Protein AF-A0A4Y4X5F7-F1 (afdb_monomer_lite)

Structure (mmCIF, N/CA/C/O backbone):
data_AF-A0A4Y4X5F7-F1
#
_entry.id   AF-A0A4Y4X5F7-F1
#
loop_
_atom_site.group_PDB
_atom_site.id
_atom_site.type_symbol
_atom_site.label_atom_id
_atom_site.label_alt_id
_atom_site.label_comp_id
_atom_site.label_asym_id
_atom_site.label_entity_id
_atom_site.label_seq_id
_atom_site.pdbx_PDB_ins_code
_atom_site.Cartn_x
_atom_site.Cartn_y
_atom_site.Cartn_z
_atom_site.occupancy
_atom_site.B_iso_or_equiv
_atom_site.auth_seq_id
_atom_site.auth_comp_id
_atom_site.auth_asym_id
_atom_site.auth_atom_id
_atom_site.pdbx_PDB_model_num
ATOM 1 N N . HIS A 1 1 ? 19.075 -5.277 0.509 1.00 63.91 1 HIS A N 1
ATOM 2 C CA . HIS A 1 1 ? 19.718 -5.906 1.681 1.00 63.91 1 HIS A CA 1
ATOM 3 C C . HIS A 1 1 ? 18.842 -7.062 2.134 1.00 63.91 1 HIS A C 1
ATOM 5 O O . HIS A 1 1 ? 17.705 -6.823 2.515 1.00 63.91 1 HIS A O 1
ATOM 11 N N . THR A 1 2 ? 19.342 -8.296 2.098 1.00 74.81 2 THR A N 1
ATOM 12 C CA . THR A 1 2 ? 18.622 -9.477 2.609 1.00 74.81 2 THR A CA 1
ATOM 13 C C . THR A 1 2 ? 19.145 -9.784 4.016 1.00 74.81 2 THR A C 1
ATOM 15 O O . THR A 1 2 ? 20.364 -9.761 4.201 1.00 74.81 2 THR A O 1
ATOM 18 N N . PRO A 1 3 ? 18.297 -9.962 5.042 1.00 81.56 3 PRO A N 1
ATOM 19 C CA . PRO A 1 3 ? 18.775 -10.268 6.390 1.00 81.56 3 PRO A CA 1
ATOM 20 C C . PRO A 1 3 ? 19.422 -11.660 6.441 1.00 81.56 3 PRO A C 1
ATOM 22 O O . PRO A 1 3 ? 19.039 -12.545 5.682 1.00 81.56 3 PRO A O 1
ATOM 25 N N . LYS A 1 4 ? 20.386 -11.865 7.354 1.00 81.94 4 LYS A N 1
ATOM 26 C CA . LYS A 1 4 ? 21.106 -13.148 7.504 1.00 81.94 4 LYS A CA 1
ATOM 27 C C . LYS A 1 4 ? 20.177 -14.325 7.844 1.00 81.94 4 LYS A C 1
ATOM 29 O O . LYS A 1 4 ? 20.434 -15.427 7.387 1.00 81.94 4 LYS A O 1
ATOM 34 N N . ASN A 1 5 ? 19.095 -14.068 8.586 1.00 85.69 5 ASN A N 1
ATOM 35 C CA . ASN A 1 5 ? 18.050 -15.039 8.924 1.00 85.69 5 ASN A CA 1
ATOM 36 C C . ASN A 1 5 ? 16.670 -14.458 8.565 1.00 85.69 5 ASN A C 1
ATOM 38 O O . ASN A 1 5 ? 16.047 -13.811 9.411 1.00 85.69 5 ASN A O 1
ATOM 42 N N . PRO A 1 6 ? 16.202 -14.611 7.316 1.00 85.25 6 PRO A N 1
ATOM 43 C CA . PRO A 1 6 ? 14.894 -14.113 6.915 1.00 85.25 6 PRO A CA 1
ATOM 44 C C . PRO A 1 6 ? 13.759 -14.944 7.542 1.00 85.25 6 PRO A C 1
ATOM 46 O O . PRO A 1 6 ? 13.899 -16.160 7.701 1.00 85.25 6 PRO A O 1
ATOM 49 N N . PRO A 1 7 ? 12.608 -14.327 7.865 1.00 91.19 7 PRO A N 1
ATOM 50 C CA . PRO A 1 7 ? 11.397 -15.067 8.210 1.00 91.19 7 PRO A CA 1
ATOM 51 C C . PRO A 1 7 ? 10.993 -16.033 7.085 1.00 91.19 7 PRO A C 1
ATOM 53 O O . PRO A 1 7 ? 11.099 -15.694 5.908 1.00 91.19 7 PRO A O 1
ATOM 56 N N . LYS A 1 8 ? 10.466 -17.217 7.430 1.00 91.69 8 LYS A N 1
ATOM 57 C CA . LYS A 1 8 ? 10.056 -18.244 6.444 1.00 91.69 8 LYS A CA 1
ATOM 58 C C . LYS A 1 8 ? 8.959 -17.769 5.481 1.00 91.69 8 LYS A C 1
ATOM 60 O O . LYS A 1 8 ? 8.850 -18.281 4.375 1.00 91.69 8 LYS A O 1
ATOM 65 N N . ASN A 1 9 ? 8.146 -16.811 5.913 1.00 93.56 9 ASN A N 1
ATOM 66 C CA . ASN A 1 9 ? 7.038 -16.220 5.166 1.00 93.56 9 ASN A CA 1
ATOM 67 C C . ASN A 1 9 ? 7.396 -14.869 4.521 1.00 93.56 9 ASN A C 1
ATOM 69 O O . ASN A 1 9 ? 6.502 -14.149 4.084 1.00 93.56 9 ASN A O 1
ATOM 73 N N . ALA A 1 10 ? 8.679 -14.505 4.476 1.00 91.88 10 ALA A N 1
ATOM 74 C CA . ALA A 1 10 ? 9.142 -13.281 3.840 1.00 91.88 10 ALA A CA 1
ATOM 75 C C . ALA A 1 10 ? 9.875 -13.604 2.536 1.00 91.88 10 ALA A C 1
ATOM 77 O O . ALA A 1 10 ? 10.827 -14.384 2.513 1.00 91.88 10 ALA A O 1
ATOM 78 N N . ARG A 1 11 ? 9.460 -12.951 1.448 1.00 92.19 11 ARG A N 1
ATOM 79 C CA . ARG A 1 11 ? 10.180 -12.972 0.175 1.00 92.19 11 ARG A CA 1
ATOM 80 C C . ARG A 1 11 ? 10.781 -11.598 -0.080 1.00 92.19 11 ARG A C 1
ATOM 82 O O . ARG A 1 11 ? 10.074 -10.595 -0.057 1.00 92.19 11 ARG A O 1
ATOM 89 N N . TYR A 1 12 ? 12.086 -11.569 -0.321 1.00 91.81 12 TYR A N 1
ATOM 90 C CA . TYR A 1 12 ? 12.827 -10.353 -0.637 1.00 91.81 12 TYR A CA 1
ATOM 91 C C . TYR A 1 12 ? 13.070 -10.304 -2.139 1.00 91.81 12 TYR A C 1
ATOM 93 O O . TYR A 1 12 ? 13.488 -11.298 -2.734 1.00 91.81 12 TYR A O 1
ATOM 101 N N . TYR A 1 13 ? 12.816 -9.147 -2.734 1.00 91.00 13 TYR A N 1
ATOM 102 C CA . TYR A 1 13 ? 13.058 -8.898 -4.147 1.00 91.00 13 TYR A CA 1
ATOM 103 C C . TYR A 1 13 ? 14.238 -7.930 -4.292 1.00 91.00 13 TYR A C 1
ATOM 105 O O . TYR A 1 13 ? 14.394 -6.999 -3.499 1.00 91.00 13 TYR A O 1
ATOM 113 N N . SER A 1 14 ? 15.081 -8.174 -5.293 1.00 86.88 14 SER A N 1
ATOM 114 C CA . SER A 1 14 ? 16.022 -7.178 -5.824 1.00 86.88 14 SER A CA 1
ATOM 115 C C . SER A 1 14 ? 15.269 -6.240 -6.778 1.00 86.88 14 SER A C 1
ATOM 117 O O . SER A 1 14 ? 14.135 -6.575 -7.123 1.00 86.88 14 SER A O 1
ATOM 119 N N . PRO A 1 15 ? 15.833 -5.079 -7.178 1.00 88.94 15 PRO A N 1
ATOM 120 C CA . PRO A 1 15 ? 15.119 -4.100 -7.995 1.00 88.94 15 PRO A CA 1
ATOM 121 C C . PRO A 1 15 ? 14.400 -4.762 -9.170 1.00 88.94 15 PRO A C 1
ATOM 123 O O . PRO A 1 15 ? 15.034 -5.368 -10.031 1.00 88.94 15 PRO A O 1
ATOM 126 N N . LEU A 1 16 ? 13.073 -4.689 -9.132 1.00 91.00 16 LEU A N 1
ATOM 127 C CA . LEU A 1 16 ? 12.195 -5.235 -10.153 1.00 91.00 16 LEU A CA 1
ATOM 128 C C . LEU A 1 16 ? 12.074 -4.218 -11.278 1.00 91.00 16 LEU A C 1
ATOM 130 O O . LEU A 1 16 ? 12.058 -3.009 -11.027 1.00 91.00 16 LEU A O 1
ATOM 134 N N . ASN A 1 17 ? 11.953 -4.694 -12.512 1.00 91.00 17 ASN A N 1
ATOM 135 C CA . ASN A 1 17 ? 11.558 -3.799 -13.590 1.00 91.00 17 ASN A CA 1
ATOM 136 C C . ASN A 1 17 ? 10.079 -3.369 -13.413 1.00 91.00 17 ASN A C 1
ATOM 138 O O . ASN A 1 17 ? 9.330 -4.013 -12.669 1.00 91.00 17 ASN A O 1
ATOM 142 N N . PRO A 1 18 ? 9.622 -2.298 -14.087 1.00 86.81 18 PRO A N 1
ATOM 143 C CA . PRO A 1 18 ? 8.263 -1.783 -13.895 1.00 86.81 18 PRO A CA 1
ATOM 144 C C . PRO A 1 18 ? 7.141 -2.809 -14.140 1.00 86.81 18 PRO A C 1
ATOM 146 O O . PRO A 1 18 ? 6.132 -2.795 -13.434 1.00 86.81 18 PRO A O 1
ATOM 149 N N . LEU A 1 19 ? 7.313 -3.728 -15.099 1.00 89.12 19 LEU A N 1
ATOM 150 C CA . LEU A 1 19 ? 6.316 -4.761 -15.404 1.00 89.12 19 LEU A CA 1
ATOM 151 C C . LEU A 1 19 ? 6.255 -5.824 -14.302 1.00 89.12 19 LEU A C 1
ATOM 153 O O . LEU A 1 19 ? 5.168 -6.201 -13.863 1.00 89.12 19 LEU A O 1
ATOM 157 N N . GLU A 1 20 ? 7.414 -6.269 -13.816 1.00 92.19 20 GLU A N 1
ATOM 158 C CA . GLU A 1 20 ? 7.516 -7.207 -12.694 1.00 92.19 20 GLU A CA 1
ATOM 159 C C . GLU A 1 20 ? 6.913 -6.617 -11.418 1.00 92.19 20 GLU A C 1
ATOM 161 O O . GLU A 1 20 ? 6.161 -7.294 -10.716 1.00 92.19 20 GLU A O 1
ATOM 166 N N . PHE A 1 21 ? 7.197 -5.343 -11.138 1.00 90.56 21 PHE A N 1
ATOM 167 C CA . PHE A 1 21 ? 6.671 -4.643 -9.971 1.00 90.56 21 PHE A CA 1
ATOM 168 C C . PHE A 1 21 ? 5.146 -4.498 -10.030 1.00 90.56 21 PHE A C 1
ATOM 170 O O . PHE A 1 21 ? 4.461 -4.807 -9.055 1.00 90.56 21 PHE A O 1
ATOM 177 N N . SER A 1 22 ? 4.603 -4.119 -11.193 1.00 88.94 22 SER A N 1
ATOM 178 C CA . SER A 1 22 ? 3.154 -4.030 -11.408 1.00 88.94 22 SER A CA 1
ATOM 179 C C . SER A 1 22 ? 2.464 -5.389 -11.255 1.00 88.94 22 SER A C 1
ATOM 181 O O . SER A 1 22 ? 1.436 -5.492 -10.583 1.00 88.94 22 SER A O 1
ATOM 183 N N . SER A 1 23 ? 3.042 -6.447 -11.834 1.00 92.12 23 SER A N 1
ATOM 184 C CA . SER A 1 23 ? 2.521 -7.812 -11.707 1.00 92.12 23 SER A CA 1
ATOM 185 C C . SER A 1 23 ? 2.522 -8.279 -10.248 1.00 92.12 23 SER A C 1
ATOM 187 O O . SER A 1 23 ? 1.531 -8.828 -9.767 1.00 92.12 23 SER A O 1
ATOM 189 N N . LEU A 1 24 ? 3.604 -7.996 -9.513 1.00 93.81 24 LEU A N 1
ATOM 190 C CA . LEU A 1 24 ? 3.701 -8.303 -8.090 1.00 93.81 24 LEU A CA 1
ATOM 191 C C . LEU A 1 24 ? 2.630 -7.561 -7.280 1.00 93.81 24 LEU A C 1
ATOM 193 O O . LEU A 1 24 ? 1.924 -8.204 -6.509 1.00 93.81 24 LEU A O 1
ATOM 197 N N . MET A 1 25 ? 2.462 -6.250 -7.478 1.00 91.81 25 MET A N 1
ATOM 198 C CA . MET A 1 25 ? 1.431 -5.462 -6.787 1.00 91.81 25 MET A CA 1
ATOM 199 C C . MET A 1 25 ? 0.035 -6.056 -6.971 1.00 91.81 25 MET A C 1
ATOM 201 O O . MET A 1 25 ? -0.647 -6.313 -5.985 1.00 91.81 25 MET A O 1
ATOM 205 N N . LYS A 1 26 ? -0.347 -6.366 -8.216 1.00 91.25 26 LYS A N 1
ATOM 206 C CA . LYS A 1 26 ? -1.663 -6.944 -8.535 1.00 91.25 26 LYS A CA 1
ATOM 207 C C . LYS A 1 26 ?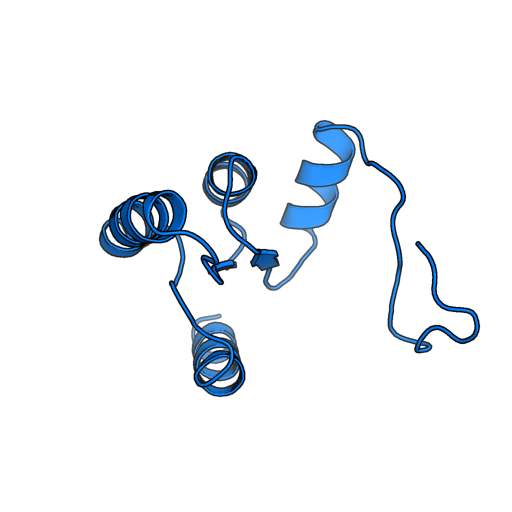 -1.890 -8.323 -7.915 1.00 91.25 26 LYS A C 1
ATOM 209 O O . LYS A 1 26 ? -3.033 -8.719 -7.716 1.00 91.25 26 LYS A O 1
ATOM 214 N N . SER A 1 27 ? -0.820 -9.062 -7.620 1.00 93.00 27 SER A N 1
ATOM 215 C CA . SER A 1 27 ? -0.909 -10.354 -6.928 1.00 93.00 27 SER A CA 1
ATOM 216 C C . SER A 1 27 ? -1.086 -10.221 -5.410 1.00 93.00 27 SER A C 1
ATOM 218 O O . SER A 1 27 ? -1.467 -11.184 -4.744 1.00 93.00 27 SER A O 1
ATOM 220 N N . CYS A 1 28 ? -0.808 -9.045 -4.843 1.00 92.44 28 CYS A N 1
ATOM 221 C CA . CYS A 1 28 ? -0.911 -8.798 -3.414 1.00 92.44 28 CYS A CA 1
ATOM 222 C C . CYS A 1 28 ? -2.355 -8.499 -3.000 1.00 92.44 28 CYS A C 1
ATOM 224 O O . CYS A 1 28 ? -3.085 -7.762 -3.657 1.00 92.44 28 CYS A O 1
ATOM 226 N N . ALA A 1 29 ? -2.757 -8.998 -1.829 1.00 91.56 29 ALA A N 1
ATOM 227 C CA . ALA A 1 29 ? -4.042 -8.627 -1.242 1.00 91.56 29 ALA A CA 1
ATOM 228 C C . ALA A 1 29 ? -4.061 -7.166 -0.756 1.00 91.56 29 ALA A C 1
ATOM 230 O O . ALA A 1 29 ? -5.117 -6.534 -0.761 1.00 91.56 29 ALA A O 1
ATOM 231 N N . CYS A 1 30 ? -2.915 -6.659 -0.307 1.00 92.56 30 CYS A N 1
ATOM 232 C CA . CYS A 1 30 ? -2.724 -5.295 0.163 1.00 92.56 30 CYS A CA 1
ATOM 233 C C . CYS A 1 30 ? -1.255 -4.897 -0.034 1.00 92.56 30 CYS A C 1
ATOM 235 O O . CYS A 1 30 ? -0.367 -5.749 0.075 1.00 92.56 30 CYS A O 1
ATOM 237 N N . ALA A 1 31 ? -1.002 -3.619 -0.299 1.00 94.00 31 ALA A N 1
ATOM 238 C CA . ALA A 1 31 ? 0.331 -3.036 -0.341 1.00 94.00 31 ALA A CA 1
ATOM 239 C C . ALA A 1 31 ? 0.547 -2.056 0.821 1.00 94.00 31 ALA A C 1
ATOM 241 O O . ALA A 1 31 ? -0.348 -1.309 1.212 1.00 94.00 31 ALA A O 1
ATOM 242 N N . ILE A 1 32 ? 1.768 -2.027 1.355 1.00 94.62 32 ILE A N 1
ATOM 243 C CA . ILE A 1 32 ? 2.204 -1.050 2.357 1.00 94.62 32 ILE A CA 1
ATOM 244 C C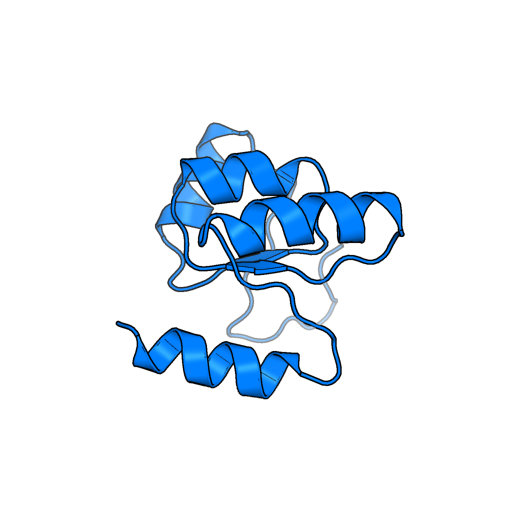 . ILE A 1 32 ? 3.383 -0.287 1.756 1.00 94.62 32 ILE A C 1
ATOM 246 O O . ILE A 1 32 ? 4.370 -0.905 1.358 1.00 94.62 32 ILE A O 1
ATOM 250 N N . SER A 1 33 ? 3.283 1.039 1.657 1.00 93.25 33 SER A N 1
ATOM 251 C CA . SER A 1 33 ? 4.269 1.857 0.939 1.00 93.25 33 SER A CA 1
ATOM 252 C C . SER A 1 33 ? 4.664 3.111 1.708 1.00 93.25 33 SER A C 1
ATOM 254 O O . SER A 1 33 ? 3.825 3.760 2.326 1.00 93.25 33 SER A O 1
ATOM 256 N N . ALA A 1 34 ? 5.938 3.497 1.609 1.00 92.12 34 ALA A N 1
ATOM 257 C CA . ALA A 1 34 ? 6.479 4.732 2.180 1.00 92.12 34 ALA A CA 1
ATOM 258 C C . ALA A 1 34 ? 6.246 5.973 1.284 1.00 92.12 34 ALA A C 1
ATOM 260 O O . ALA A 1 34 ? 7.023 6.927 1.326 1.00 92.12 34 ALA A O 1
ATOM 261 N N . SER A 1 35 ? 5.183 5.962 0.467 1.00 88.69 35 SER A N 1
ATOM 262 C CA . SER A 1 35 ? 4.855 7.010 -0.513 1.00 88.69 35 SER A CA 1
ATOM 263 C C . SER A 1 35 ? 5.917 7.148 -1.626 1.00 88.69 35 SER A C 1
ATOM 265 O O . SER A 1 35 ? 6.577 6.173 -1.990 1.00 88.69 35 SER A O 1
ATOM 267 N N . GLY A 1 36 ? 6.048 8.336 -2.219 1.00 88.06 36 GLY A N 1
ATOM 268 C CA . GLY A 1 36 ? 6.924 8.618 -3.357 1.00 88.06 36 GLY A CA 1
ATOM 269 C C . GLY A 1 36 ? 6.256 8.328 -4.700 1.00 88.06 36 GLY A C 1
ATOM 270 O O . GLY A 1 36 ? 5.032 8.292 -4.800 1.00 88.06 36 GLY A O 1
ATOM 271 N N . GLN A 1 37 ? 7.060 8.110 -5.745 1.00 88.44 37 GLN A N 1
ATOM 272 C CA . GLN A 1 37 ? 6.510 7.838 -7.078 1.00 88.44 37 GLN A CA 1
ATOM 273 C C . GLN A 1 37 ? 5.661 6.566 -7.114 1.00 88.44 37 GLN A C 1
ATOM 275 O O . GLN A 1 37 ? 4.640 6.592 -7.784 1.00 88.44 37 GLN A O 1
ATOM 280 N N . THR A 1 38 ? 5.976 5.578 -6.262 1.00 90.50 38 THR A N 1
ATOM 281 C CA . THR A 1 38 ? 5.209 4.340 -6.032 1.00 90.50 38 THR A CA 1
ATOM 282 C C . THR A 1 38 ? 3.697 4.555 -5.873 1.00 90.50 38 THR A C 1
ATOM 284 O O . THR A 1 38 ? 2.912 3.641 -6.118 1.00 90.50 38 THR A O 1
ATOM 287 N N . LEU A 1 39 ? 3.258 5.741 -5.428 1.00 91.00 39 LEU A N 1
ATOM 288 C CA . LEU A 1 39 ? 1.836 6.075 -5.335 1.00 91.00 39 LEU A CA 1
ATOM 289 C C . LEU A 1 39 ? 1.110 5.980 -6.682 1.00 91.00 39 LEU A C 1
ATOM 291 O O . LEU A 1 39 ? -0.046 5.560 -6.713 1.00 91.00 39 LEU A O 1
ATOM 295 N N . TYR A 1 40 ? 1.775 6.325 -7.785 1.00 90.31 40 TYR A N 1
ATOM 296 C CA . TYR A 1 40 ? 1.191 6.248 -9.121 1.00 90.31 40 TYR A CA 1
ATOM 297 C C . TYR A 1 40 ? 1.007 4.794 -9.567 1.00 90.31 40 TYR A C 1
ATOM 299 O O . TYR A 1 40 ? -0.050 4.439 -10.085 1.00 90.31 40 TYR A O 1
ATOM 307 N N . GLU A 1 41 ? 1.980 3.920 -9.310 1.00 89.94 41 GLU A N 1
ATOM 308 C CA . GLU A 1 41 ? 1.870 2.489 -9.602 1.00 89.94 41 GLU A CA 1
ATOM 309 C C . GLU A 1 41 ? 0.787 1.818 -8.744 1.00 89.94 41 GLU A C 1
ATOM 311 O O . GLU A 1 41 ? 0.033 0.977 -9.241 1.00 89.94 41 GLU A O 1
ATOM 316 N N . LEU A 1 42 ? 0.651 2.216 -7.475 1.00 91.12 42 LEU A N 1
ATOM 317 C CA . LEU A 1 42 ? -0.433 1.743 -6.608 1.00 91.12 42 LEU A CA 1
ATOM 318 C C . LEU A 1 42 ? -1.803 2.185 -7.129 1.00 91.12 42 LEU A C 1
ATOM 320 O O . LEU A 1 42 ? -2.704 1.353 -7.235 1.00 91.12 42 LEU A O 1
ATOM 324 N N . ALA A 1 43 ? -1.939 3.450 -7.535 1.00 89.94 43 ALA A N 1
ATOM 325 C CA . ALA A 1 43 ? -3.172 3.963 -8.124 1.00 89.94 43 ALA A CA 1
ATOM 326 C C . ALA A 1 43 ? -3.551 3.209 -9.413 1.00 89.94 43 ALA A C 1
ATOM 328 O O . ALA A 1 43 ? -4.698 2.801 -9.578 1.00 89.94 43 ALA A O 1
ATOM 329 N N . LEU A 1 44 ? -2.583 2.962 -10.305 1.00 89.50 44 LEU A N 1
ATOM 330 C CA . LEU A 1 44 ? -2.808 2.242 -11.565 1.00 89.50 44 LEU A CA 1
ATOM 331 C C . LEU A 1 44 ? -3.091 0.750 -11.369 1.00 89.50 44 LEU A C 1
ATOM 333 O O . LEU A 1 44 ? -3.857 0.158 -12.127 1.00 89.50 44 LEU A O 1
ATOM 337 N N . SER A 1 45 ? -2.454 0.119 -10.381 1.00 89.00 45 SER A N 1
ATOM 338 C CA . SER A 1 45 ? -2.679 -1.298 -10.082 1.00 89.00 45 SER A CA 1
ATOM 339 C C . SER A 1 45 ? -3.998 -1.555 -9.357 1.00 89.00 45 SER A C 1
ATOM 341 O O . SER A 1 45 ? -4.424 -2.706 -9.319 1.00 89.00 45 SER A O 1
ATOM 343 N N . GLN A 1 46 ? -4.625 -0.510 -8.796 1.00 88.44 46 GLN A N 1
ATOM 344 C CA . GLN A 1 46 ? -5.816 -0.597 -7.942 1.00 88.44 46 GLN A CA 1
ATOM 345 C C . GLN A 1 46 ? -5.626 -1.558 -6.758 1.00 88.44 46 GLN A C 1
ATOM 347 O O . GLN A 1 46 ? -6.581 -2.118 -6.220 1.00 88.44 46 GLN A O 1
ATOM 352 N N . THR A 1 47 ? -4.373 -1.760 -6.346 1.00 91.56 47 THR A N 1
ATOM 353 C CA . THR A 1 47 ? -4.055 -2.615 -5.207 1.00 91.56 47 THR A CA 1
ATOM 354 C C . THR A 1 47 ? -4.492 -1.888 -3.936 1.00 91.56 47 THR A C 1
ATOM 356 O O . THR A 1 47 ? -4.039 -0.760 -3.712 1.00 91.56 47 THR A O 1
ATOM 359 N N . PRO A 1 48 ? -5.318 -2.499 -3.068 1.00 92.50 48 PRO A N 1
ATOM 360 C CA . PRO A 1 48 ? -5.668 -1.900 -1.785 1.00 92.50 48 PRO A CA 1
ATOM 361 C C . PRO A 1 48 ? -4.398 -1.548 -1.007 1.00 92.50 48 PRO A C 1
ATOM 363 O O . PRO A 1 48 ? -3.506 -2.385 -0.878 1.00 92.50 48 PRO A O 1
ATOM 366 N N . SER A 1 49 ? -4.273 -0.303 -0.546 1.00 94.31 49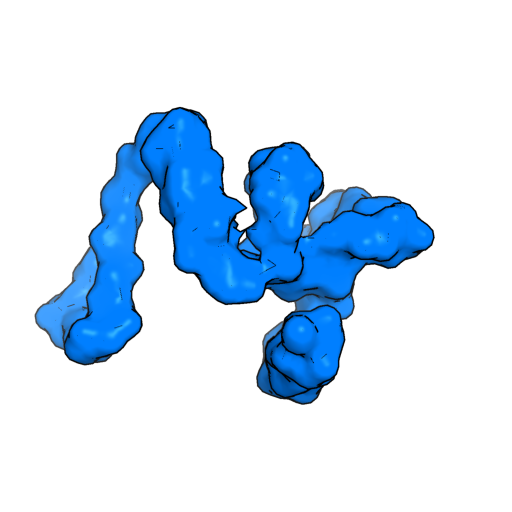 SER A N 1
ATOM 367 C CA . SER A 1 49 ? -2.978 0.213 -0.090 1.00 94.31 49 SER A CA 1
ATOM 368 C C . SER A 1 49 ? -3.057 1.025 1.195 1.00 94.31 49 SER A C 1
ATOM 370 O O . SER A 1 49 ? -3.967 1.833 1.388 1.00 94.31 49 SER A O 1
ATOM 372 N N . LEU A 1 50 ? -2.036 0.845 2.034 1.00 95.88 50 LEU A N 1
ATOM 373 C CA . LEU A 1 50 ? -1.7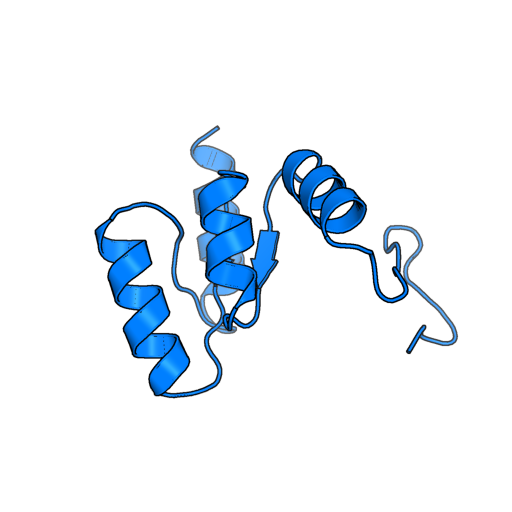42 1.644 3.218 1.00 95.88 50 LEU A CA 1
ATOM 374 C C . LEU A 1 50 ? -0.462 2.447 2.987 1.00 95.88 50 LEU A C 1
ATOM 376 O O . LEU A 1 50 ? 0.618 1.886 2.785 1.00 95.88 50 LEU A O 1
ATOM 380 N N . VAL A 1 51 ? -0.574 3.770 3.032 1.00 96.06 51 VAL A N 1
ATOM 381 C CA . VAL A 1 51 ? 0.549 4.674 2.770 1.00 96.06 51 VAL A CA 1
ATOM 382 C C . VAL A 1 51 ? 1.073 5.255 4.078 1.00 96.06 51 VAL A C 1
ATOM 384 O O . VAL A 1 51 ? 0.325 5.889 4.817 1.00 96.06 51 VAL A O 1
ATOM 387 N N . LEU A 1 52 ? 2.365 5.060 4.347 1.00 95.50 52 LEU A N 1
ATOM 388 C CA . LEU A 1 52 ? 3.103 5.625 5.478 1.00 95.50 52 LEU A CA 1
ATOM 389 C C . LEU A 1 52 ? 4.011 6.756 4.974 1.00 95.50 52 LEU A C 1
ATOM 391 O O . LEU A 1 52 ? 5.188 6.514 4.702 1.00 95.50 52 LEU A O 1
ATOM 395 N N . PRO A 1 53 ? 3.500 7.985 4.803 1.00 92.25 53 PRO A N 1
ATOM 396 C CA . PRO A 1 53 ? 4.337 9.095 4.372 1.00 92.25 53 PRO A CA 1
ATOM 397 C C . PRO A 1 53 ? 5.367 9.442 5.459 1.00 92.25 53 PRO A C 1
ATOM 399 O O . PRO A 1 53 ? 5.037 9.513 6.644 1.00 92.25 53 PRO A O 1
ATOM 402 N N . ILE A 1 54 ? 6.615 9.679 5.052 1.00 88.31 54 ILE A N 1
ATOM 403 C CA . ILE A 1 54 ? 7.742 10.002 5.948 1.00 88.31 54 ILE A CA 1
ATOM 404 C C . ILE A 1 54 ? 8.219 11.456 5.820 1.00 88.31 54 ILE A C 1
ATOM 406 O O . ILE A 1 54 ? 8.988 11.923 6.656 1.00 88.31 54 ILE A O 1
ATOM 410 N N . ALA A 1 55 ? 7.754 12.183 4.801 1.00 88.44 55 ALA A N 1
ATOM 411 C CA . ALA A 1 55 ? 8.100 13.580 4.543 1.00 88.44 55 ALA A CA 1
ATOM 412 C C . ALA A 1 55 ? 6.858 14.435 4.238 1.00 88.44 55 ALA A C 1
ATOM 414 O O . ALA A 1 55 ? 5.825 13.930 3.803 1.00 88.44 55 ALA A O 1
ATOM 415 N N . SER A 1 56 ? 6.946 15.750 4.448 1.00 88.81 56 SER A N 1
ATOM 416 C CA . SER A 1 56 ? 5.810 16.676 4.310 1.00 88.81 56 SER A CA 1
ATOM 417 C C . SER A 1 56 ? 5.188 16.684 2.910 1.00 88.81 56 SER A C 1
ATOM 419 O O . SER A 1 56 ? 3.966 16.663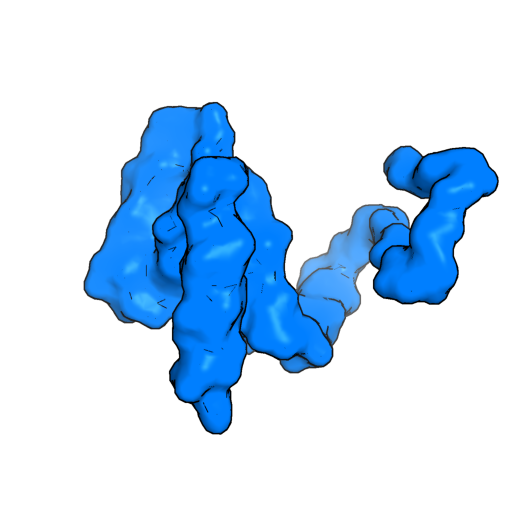 2.782 1.00 88.81 56 SER A O 1
ATO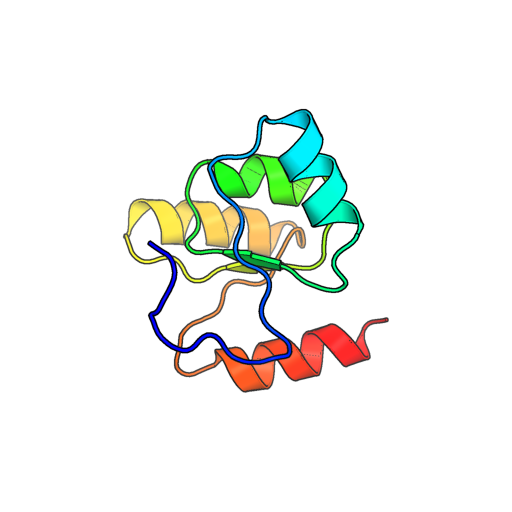M 421 N N . ASN A 1 57 ? 6.012 16.647 1.862 1.00 86.94 57 ASN A N 1
ATOM 422 C CA . ASN A 1 57 ? 5.556 16.548 0.474 1.00 86.94 57 ASN A CA 1
ATOM 423 C C . ASN A 1 57 ? 4.769 15.253 0.214 1.00 86.94 57 ASN A C 1
ATOM 425 O O . ASN A 1 57 ? 3.742 15.274 -0.459 1.00 86.94 57 ASN A O 1
ATOM 429 N N . GLN A 1 58 ? 5.218 14.141 0.797 1.00 89.44 58 GLN A N 1
ATOM 430 C CA . GLN A 1 58 ? 4.545 12.852 0.686 1.00 89.44 58 GLN A CA 1
ATOM 431 C C . GLN A 1 58 ? 3.201 12.851 1.408 1.00 89.44 58 GLN A C 1
ATOM 433 O O . GLN A 1 58 ? 2.270 12.263 0.879 1.00 89.44 58 GLN A O 1
ATOM 438 N N . ILE A 1 59 ? 3.096 13.514 2.570 1.00 91.25 59 ILE A N 1
ATOM 439 C CA . ILE A 1 59 ? 1.838 13.645 3.327 1.00 91.25 59 ILE A CA 1
ATOM 440 C C . ILE A 1 59 ? 0.788 14.373 2.488 1.00 91.25 59 ILE A C 1
ATOM 442 O O . ILE A 1 59 ? -0.358 13.942 2.423 1.00 91.25 59 ILE A O 1
ATOM 446 N N . ILE A 1 60 ? 1.161 15.495 1.864 1.00 90.62 60 ILE A N 1
ATOM 447 C CA . ILE A 1 60 ? 0.228 16.286 1.051 1.00 90.62 60 ILE A CA 1
ATOM 448 C C . ILE A 1 60 ? -0.267 15.448 -0.128 1.00 90.62 60 ILE A C 1
ATOM 450 O O . ILE A 1 60 ? -1.474 15.312 -0.310 1.00 90.62 60 ILE A O 1
ATOM 454 N N . GLN A 1 61 ? 0.659 14.822 -0.859 1.00 89.94 61 GLN A N 1
ATOM 455 C CA . GLN A 1 61 ? 0.324 13.964 -1.989 1.00 89.94 61 GLN A CA 1
ATOM 456 C C . GLN A 1 61 ? -0.571 12.794 -1.555 1.00 89.94 61 GLN A C 1
ATOM 458 O O . GLN A 1 61 ? -1.629 12.586 -2.136 1.00 89.94 61 GLN A O 1
ATOM 463 N N . SER A 1 62 ? -0.212 12.055 -0.500 1.00 91.31 62 SER A N 1
ATOM 464 C CA . SER A 1 62 ? -1.014 10.909 -0.059 1.00 91.31 62 SER A CA 1
ATOM 465 C C . SER A 1 62 ? -2.400 11.297 0.450 1.00 91.31 62 SER A C 1
ATOM 467 O O . SER A 1 62 ? -3.339 10.535 0.245 1.00 91.31 62 SER A O 1
ATOM 469 N N . LYS A 1 63 ? -2.563 12.478 1.059 1.00 92.56 63 LYS A N 1
ATOM 470 C CA . LYS A 1 63 ? -3.885 12.985 1.457 1.00 92.56 63 LYS A CA 1
ATOM 471 C C . LYS A 1 63 ? -4.797 13.267 0.268 1.00 92.56 63 LYS A C 1
ATOM 473 O O . LYS A 1 63 ? -5.995 13.028 0.366 1.00 92.56 63 LYS A O 1
ATOM 478 N N . GLU A 1 64 ? -4.253 13.782 -0.830 1.00 92.56 64 GLU A N 1
ATOM 479 C CA . GLU A 1 64 ? -5.034 14.060 -2.039 1.00 92.56 64 GLU A CA 1
ATOM 480 C C . GLU A 1 64 ? -5.543 12.766 -2.683 1.00 92.56 64 GLU A C 1
ATOM 482 O O . GLU A 1 64 ? -6.717 12.639 -2.999 1.00 92.56 64 GLU A O 1
ATOM 487 N N . PHE A 1 65 ? -4.699 11.744 -2.785 1.00 92.19 65 PHE A N 1
ATOM 488 C CA . PHE A 1 65 ? -5.142 10.431 -3.256 1.00 92.19 65 PHE A CA 1
ATOM 489 C C . PHE A 1 65 ? -6.116 9.739 -2.286 1.00 92.19 65 PHE A C 1
ATOM 491 O O . PHE A 1 65 ? -7.032 9.041 -2.724 1.00 92.19 65 PHE A O 1
ATOM 498 N N . GLU A 1 66 ? -5.944 9.928 -0.975 1.00 94.25 66 GLU A N 1
ATOM 499 C CA . GLU A 1 66 ? -6.873 9.407 0.032 1.00 94.25 66 GLU A CA 1
ATOM 500 C C . GLU A 1 66 ? -8.256 10.058 -0.071 1.00 94.25 66 GLU A C 1
ATOM 502 O O . GLU A 1 66 ? -9.262 9.357 0.035 1.00 94.25 66 GLU A O 1
ATOM 507 N N . SER A 1 67 ? -8.336 11.367 -0.334 1.00 94.44 67 SER A N 1
ATOM 508 C CA . SER A 1 67 ? -9.623 12.051 -0.527 1.00 94.44 67 SER A CA 1
ATOM 509 C C . SER A 1 67 ? -10.362 11.582 -1.786 1.00 94.44 67 SER A C 1
ATOM 511 O O . SER A 1 67 ? -11.590 11.628 -1.825 1.00 94.44 67 SER A O 1
ATOM 513 N N . LEU A 1 68 ? -9.627 11.066 -2.776 1.00 93.06 68 LEU A N 1
ATOM 514 C CA . LEU A 1 68 ? -10.161 10.412 -3.974 1.00 93.06 68 LEU A CA 1
ATOM 515 C C . LEU A 1 68 ? -10.517 8.930 -3.755 1.00 93.06 68 LEU A C 1
ATOM 517 O O . LEU A 1 68 ? -10.970 8.266 -4.685 1.00 93.06 68 LEU A O 1
ATOM 521 N N . GLY A 1 69 ? -10.304 8.393 -2.550 1.00 90.62 69 GLY A N 1
ATOM 522 C CA . GLY A 1 69 ? -10.603 7.000 -2.214 1.00 90.62 69 GLY A CA 1
ATOM 523 C C . GLY A 1 69 ? -9.642 5.979 -2.830 1.00 90.62 69 GLY A C 1
ATOM 524 O O . GLY A 1 69 ? -9.966 4.796 -2.876 1.00 90.62 69 GLY A O 1
ATOM 525 N N . ILE A 1 70 ? -8.470 6.409 -3.308 1.00 91.12 70 ILE A N 1
ATOM 526 C CA . ILE A 1 70 ? -7.526 5.531 -4.019 1.00 91.12 70 ILE A CA 1
ATOM 527 C C . ILE A 1 70 ? -6.752 4.642 -3.038 1.00 91.12 70 ILE A C 1
ATOM 529 O O . ILE A 1 70 ? -6.537 3.459 -3.293 1.00 91.12 70 ILE A O 1
ATOM 533 N N . PHE A 1 71 ? -6.330 5.197 -1.902 1.00 92.25 71 PHE A N 1
ATOM 534 C CA . PHE A 1 71 ? -5.682 4.446 -0.827 1.00 92.25 71 PHE A CA 1
ATOM 535 C C . PHE A 1 71 ? -5.874 5.128 0.524 1.00 92.25 71 PHE A C 1
ATOM 537 O O . PHE A 1 71 ? -6.312 6.271 0.601 1.00 92.25 71 PHE A O 1
ATOM 544 N N . LYS A 1 72 ? -5.519 4.434 1.607 1.00 94.62 72 LYS A N 1
ATOM 545 C CA . LYS A 1 72 ? -5.637 4.949 2.971 1.00 94.62 72 LYS A CA 1
ATOM 546 C C . LYS A 1 72 ? -4.281 5.446 3.466 1.00 94.62 72 LYS A C 1
ATOM 548 O O . LYS A 1 72 ? -3.293 4.707 3.439 1.00 94.62 72 LYS A O 1
ATOM 553 N N . GLN A 1 73 ? -4.223 6.680 3.960 1.00 94.94 73 GLN A N 1
ATOM 554 C CA . GLN A 1 73 ? -3.035 7.160 4.658 1.00 94.94 73 GLN A CA 1
ATOM 555 C C . GLN A 1 73 ? -3.037 6.615 6.091 1.00 94.94 73 GLN A C 1
ATOM 557 O O . GLN A 1 73 ? -4.054 6.650 6.784 1.00 94.94 73 GLN A O 1
ATOM 562 N N . THR A 1 74 ? -1.888 6.131 6.555 1.00 95.56 74 THR A N 1
ATOM 563 C CA . THR A 1 74 ? -1.722 5.563 7.895 1.00 95.56 74 THR A CA 1
ATOM 564 C C . THR A 1 74 ? -0.418 6.038 8.548 1.00 95.56 74 THR A C 1
ATOM 566 O O . THR A 1 74 ? 0.310 6.884 8.027 1.00 95.56 74 THR A O 1
ATOM 569 N N . SER A 1 75 ? -0.136 5.522 9.738 1.00 94.00 75 SER A N 1
ATOM 570 C CA . SER A 1 75 ? 1.070 5.773 10.517 1.00 94.00 75 SER A CA 1
ATOM 571 C C . SER A 1 75 ? 1.482 4.491 11.231 1.00 94.00 75 SER A C 1
ATOM 573 O O . SER A 1 75 ? 0.660 3.601 11.427 1.00 94.00 75 SER A O 1
ATOM 575 N N . LEU A 1 76 ? 2.717 4.412 11.731 1.00 93.88 76 LEU A N 1
ATOM 576 C CA . LEU A 1 76 ? 3.142 3.264 12.546 1.00 93.88 76 LEU A CA 1
ATOM 577 C C . LEU A 1 76 ? 2.222 3.002 13.753 1.00 93.88 76 LEU A C 1
ATOM 579 O O . LEU A 1 76 ? 2.071 1.858 14.165 1.00 93.88 76 LEU A O 1
ATOM 583 N N . LYS A 1 77 ? 1.582 4.046 14.299 1.00 95.50 77 LYS A N 1
ATOM 584 C CA . LYS A 1 77 ? 0.662 3.928 15.440 1.00 95.50 77 LYS A CA 1
ATOM 585 C C . LYS A 1 77 ? -0.691 3.327 15.055 1.00 95.50 77 LYS A C 1
ATOM 587 O O . LYS A 1 77 ? -1.319 2.684 15.887 1.00 95.50 77 LYS A O 1
ATOM 592 N N . THR A 1 78 ? -1.155 3.566 13.830 1.00 95.50 78 THR A N 1
ATOM 593 C CA . THR A 1 78 ? -2.498 3.172 13.371 1.00 95.50 78 THR A CA 1
ATOM 594 C C . THR A 1 78 ? -2.480 2.006 12.385 1.00 95.50 78 THR A C 1
ATOM 596 O O . THR A 1 78 ? -3.531 1.433 12.120 1.00 95.50 78 THR A O 1
ATOM 599 N N . LEU A 1 79 ? -1.296 1.597 11.917 1.00 94.88 79 LEU A N 1
ATOM 600 C CA . LEU A 1 79 ? -1.106 0.607 10.858 1.00 94.88 79 LEU A CA 1
ATOM 601 C C . LEU A 1 79 ? -1.871 -0.698 11.092 1.00 94.88 79 LEU A C 1
ATOM 603 O O . LEU A 1 79 ? -2.555 -1.159 10.188 1.00 94.88 79 LEU A O 1
ATOM 607 N N . ALA A 1 80 ? -1.766 -1.287 12.286 1.00 94.62 80 ALA A N 1
ATOM 608 C CA . ALA A 1 80 ? -2.418 -2.563 12.587 1.00 94.62 80 ALA A CA 1
ATOM 609 C C . ALA A 1 80 ? -3.947 -2.462 12.462 1.00 94.62 80 ALA A C 1
ATOM 611 O O . ALA A 1 80 ? -4.570 -3.249 11.755 1.00 94.62 80 ALA A O 1
ATOM 612 N N . LYS A 1 81 ? -4.531 -1.424 13.069 1.00 95.06 81 LYS A N 1
ATOM 613 C CA . LYS A 1 81 ? -5.969 -1.148 13.001 1.00 95.06 81 LYS A CA 1
ATOM 614 C C . LYS A 1 81 ? -6.425 -0.863 11.568 1.00 95.06 81 LYS A C 1
ATOM 616 O O . LYS A 1 81 ? -7.462 -1.353 11.133 1.00 95.06 81 LYS A O 1
ATOM 621 N N . ASP A 1 82 ? -5.666 -0.052 10.837 1.00 94.81 82 ASP A N 1
ATOM 622 C CA . ASP A 1 82 ? -6.009 0.304 9.461 1.00 94.81 82 ASP A CA 1
ATOM 623 C C . ASP A 1 82 ? -5.910 -0.914 8.531 1.00 94.81 82 ASP A C 1
ATOM 625 O O . ASP A 1 82 ? -6.742 -1.069 7.642 1.00 94.81 82 ASP A O 1
ATOM 629 N N . PHE A 1 83 ? -4.956 -1.816 8.777 1.00 93.25 83 PHE A N 1
ATOM 630 C CA . PHE A 1 83 ? -4.833 -3.083 8.061 1.00 93.25 83 PHE A CA 1
ATOM 631 C C . PHE A 1 83 ? -6.024 -4.013 8.297 1.00 93.25 83 PHE A C 1
ATOM 633 O O . PHE A 1 83 ? -6.573 -4.537 7.330 1.00 93.25 83 PHE A O 1
ATOM 640 N N . GLU A 1 84 ? -6.467 -4.176 9.544 1.00 91.50 84 GLU A N 1
ATOM 641 C CA . GLU A 1 84 ? -7.658 -4.973 9.872 1.00 91.50 84 GLU A CA 1
ATOM 642 C C . GLU A 1 84 ? -8.910 -4.441 9.161 1.00 91.50 84 GLU A C 1
ATOM 644 O O . GLU A 1 84 ? -9.618 -5.199 8.498 1.00 91.50 84 GLU A O 1
ATOM 649 N N . ASN A 1 85 ? -9.138 -3.124 9.207 1.00 88.62 85 ASN A N 1
ATOM 650 C CA . ASN A 1 85 ? -10.281 -2.489 8.541 1.00 88.62 85 ASN A CA 1
ATOM 651 C C . ASN A 1 85 ? -10.277 -2.701 7.023 1.00 88.62 85 ASN A C 1
ATOM 653 O O . ASN A 1 85 ? -11.334 -2.809 6.406 1.00 88.62 85 ASN A O 1
ATOM 657 N N . LEU A 1 86 ? -9.091 -2.765 6.421 1.00 85.12 86 LEU A N 1
ATOM 658 C CA . LEU A 1 86 ? -8.912 -2.929 4.983 1.00 85.12 86 LEU A CA 1
ATOM 659 C C . LEU A 1 86 ? -9.169 -4.376 4.525 1.00 85.12 86 LEU A C 1
ATOM 661 O O . LEU A 1 86 ? -9.556 -4.591 3.380 1.00 85.12 86 LEU A O 1
ATOM 665 N N . GLN A 1 87 ? -9.002 -5.366 5.411 1.00 72.06 87 GLN A N 1
ATOM 666 C CA . GLN A 1 87 ? -9.366 -6.765 5.138 1.00 72.06 87 GLN A CA 1
ATOM 667 C C . GLN A 1 87 ? -10.883 -7.004 5.186 1.00 72.06 87 GLN A C 1
ATOM 669 O O . GLN A 1 87 ? -11.372 -7.868 4.470 1.00 72.06 87 GLN A O 1
ATOM 674 N N . ILE A 1 88 ? -11.623 -6.241 5.999 1.00 60.59 88 ILE A N 1
ATOM 675 C CA . ILE A 1 88 ? -13.081 -6.392 6.185 1.00 60.59 88 ILE A CA 1
ATOM 676 C C . ILE A 1 88 ? -13.880 -5.874 4.972 1.00 60.59 88 ILE A C 1
ATOM 678 O O . ILE A 1 88 ? -15.035 -6.240 4.785 1.00 60.59 88 ILE A O 1
ATOM 682 N N . GLN A 1 89 ? -13.278 -5.024 4.136 1.00 55.66 89 GLN A N 1
ATOM 683 C CA . GLN A 1 89 ? -13.923 -4.424 2.959 1.00 55.66 89 GLN A CA 1
ATOM 684 C C . GLN A 1 89 ? -13.863 -5.299 1.690 1.00 55.66 89 GLN A C 1
ATOM 686 O O . GLN A 1 89 ? -14.252 -4.830 0.621 1.00 55.66 89 GLN A O 1
ATOM 691 N N . LYS A 1 90 ? -13.361 -6.536 1.788 1.00 50.88 90 LYS A N 1
ATOM 692 C CA . LYS A 1 90 ? -13.320 -7.525 0.700 1.00 50.88 90 LYS A CA 1
ATOM 693 C C . LYS A 1 90 ? -14.358 -8.615 0.909 1.00 50.88 90 LYS A C 1
ATOM 695 O O . LYS A 1 90 ? -14.905 -9.068 -0.118 1.00 50.88 90 LYS A O 1
#

Sequence (90 aa):
HTPKNPPKNARYYSPLNPLEFSSLMKSCACAISASGQTLYELALSQTPSLVLPIASNQIIQSKEFESLGIFKQTSLKTLAKDFENLQIQK

Radius of gyration: 13.69 Å; chains: 1; bounding box: 35×35×31 Å

Foldseek 3Di:
DADPDDDPPDDDDDDDDLVRVLVVQLPDQEEEECADPVLVSLLVSLRAYEYAHPDPVRVVVVVVCVVVVSYHYDHPVCVVVVVVVSVVVD

Secondary structure (DSSP, 8-state):
---SS--TT--------HHHHHHHHHH-S-EEE--STHHHHHHHHT--EEE---SHHHHHHHHHHHHTTS-EE--TTTHHHHHHHHHHT-

pLDDT: mean 89.41, std 7.93, range [50.88, 96.06]

Organism: Helicobacter pylori (NCBI:txid210)